Protein AF-A0A1J3EDT1-F1 (afdb_monomer)

Secondary structure (DSSP, 8-state):
-HHHHHHHHHHHHHTT--HHHHHHHHHHHHHHHHHHHHHHHHHHHHS-HHHHTS-TTHHHHTT---HHHHH-HHHHHHHHHHHHHHHHHHH--

Organism: Noccaea caerulescens (NCBI:txid107243)

Solven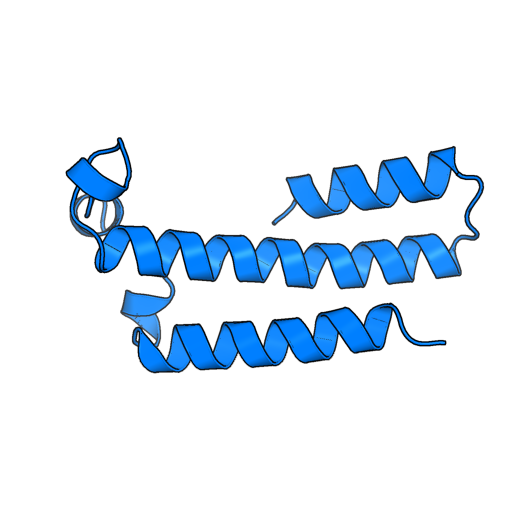t-accessible surface area (backbone atoms only — not comparable to full-atom values): 4939 Å² total; per-residue (Å²): 78,68,65,51,22,51,55,43,32,52,51,29,56,77,70,68,48,52,74,65,58,28,52,29,38,33,53,23,24,40,30,51,22,48,38,52,50,48,49,52,41,40,44,38,71,72,43,57,35,81,84,66,80,44,78,44,41,52,52,67,76,68,68,55,92,39,51,35,79,76,62,31,59,69,52,42,53,55,48,40,55,51,35,52,52,55,25,50,57,46,69,65,126

InterPro domains:
  IPR000092 Polyprenyl synthetase-like [PF00348] (6-82)
  IPR008949 Isoprenoid synthase domain superfamily [G3DSA:1.10.600.10] (4-93)
  IPR008949 Isoprenoid synthase domain superfamily [SSF48576] (6-91)
  IPR033749 Polyprenyl synthetase, conserved site [PS00444] (32-44)

Sequence (93 aa):
PAVPTAAAVIGGIMGGGSDEEIERLRSYARCIGLMFQVVDDVLDVTKSSEDLGKTAGKDLIAGKLTYPKVMGVEKSKKYTEKLNIEAREHLQE

pLDDT: mean 82.08, std 12.25, range [55.66, 94.44]

Structure (mmCIF, N/CA/C/O backbone):
data_AF-A0A1J3EDT1-F1
#
_entry.id   AF-A0A1J3EDT1-F1
#
loop_
_atom_site.group_PDB
_atom_site.id
_atom_site.type_symbol
_atom_site.label_atom_id
_atom_site.label_alt_id
_atom_site.label_comp_id
_atom_site.label_asym_id
_atom_site.label_entity_id
_atom_site.label_seq_id
_atom_site.pdbx_PDB_ins_code
_atom_site.Cartn_x
_atom_site.Cartn_y
_atom_site.Cartn_z
_atom_site.occupancy
_atom_site.B_iso_or_equiv
_atom_site.auth_seq_id
_atom_site.auth_comp_id
_atom_site.auth_asym_id
_atom_site.auth_atom_id
_atom_site.pdbx_PDB_model_num
ATOM 1 N N . PRO A 1 1 ? -5.609 -1.701 -4.513 1.00 60.59 1 PRO A N 1
ATOM 2 C CA . PRO A 1 1 ? -4.187 -1.500 -4.881 1.00 60.59 1 PRO A CA 1
ATOM 3 C C . PRO A 1 1 ? -3.855 -1.454 -6.393 1.00 60.59 1 PRO A C 1
ATOM 5 O O . PRO A 1 1 ? -2.795 -0.946 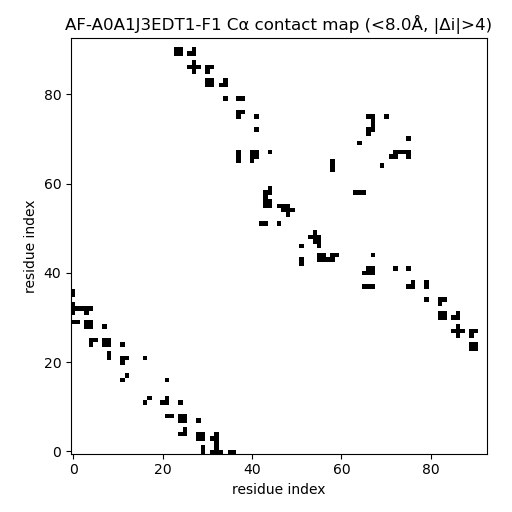-6.727 1.00 60.59 1 PRO A O 1
ATOM 8 N N . ALA A 1 2 ? -4.706 -1.949 -7.308 1.00 66.44 2 ALA A N 1
ATOM 9 C CA . ALA A 1 2 ? -4.340 -2.099 -8.727 1.00 66.44 2 ALA A CA 1
ATOM 10 C C . ALA A 1 2 ? -4.167 -0.776 -9.507 1.00 66.44 2 ALA A C 1
ATOM 12 O O . ALA A 1 2 ? -3.325 -0.702 -10.396 1.00 66.44 2 ALA A O 1
ATOM 13 N N . VAL A 1 3 ? -4.928 0.274 -9.170 1.00 71.56 3 VAL A N 1
ATOM 14 C CA . VAL A 1 3 ? -4.890 1.560 -9.897 1.00 71.56 3 VAL A CA 1
ATOM 15 C C . VAL A 1 3 ? -3.559 2.312 -9.705 1.00 71.56 3 VAL A C 1
ATOM 17 O O . VAL A 1 3 ? -2.960 2.676 -10.715 1.00 71.56 3 VAL A O 1
ATOM 20 N N . PRO A 1 4 ? -3.028 2.487 -8.473 1.00 73.31 4 PRO A N 1
ATOM 21 C CA . PRO A 1 4 ? -1.694 3.065 -8.271 1.00 73.31 4 PRO A CA 1
ATOM 22 C C . PRO A 1 4 ? -0.585 2.306 -9.008 1.00 73.31 4 PRO A C 1
ATOM 24 O O . PRO A 1 4 ? 0.280 2.921 -9.625 1.00 73.31 4 PRO A O 1
ATOM 27 N N . THR A 1 5 ? -0.641 0.969 -8.997 1.00 79.94 5 THR A N 1
ATOM 28 C CA . THR A 1 5 ? 0.326 0.122 -9.707 1.00 79.94 5 THR A CA 1
ATOM 29 C C . THR A 1 5 ? 0.264 0.323 -11.217 1.00 79.94 5 THR A C 1
ATOM 31 O O . THR A 1 5 ? 1.305 0.468 -11.849 1.00 79.94 5 THR A O 1
ATOM 34 N N . ALA A 1 6 ? -0.937 0.372 -11.799 1.00 80.81 6 ALA A N 1
ATOM 35 C CA . ALA A 1 6 ? -1.101 0.602 -13.230 1.00 80.81 6 ALA A CA 1
ATOM 36 C C . ALA A 1 6 ? -0.549 1.972 -13.653 1.00 80.81 6 ALA A C 1
ATOM 38 O O . ALA A 1 6 ? 0.201 2.049 -14.621 1.00 80.81 6 ALA A O 1
ATOM 39 N N . ALA A 1 7 ? -0.859 3.035 -12.903 1.00 86.62 7 ALA A N 1
ATOM 40 C CA . ALA A 1 7 ? -0.376 4.381 -13.206 1.00 86.62 7 ALA A CA 1
ATOM 41 C C . ALA A 1 7 ? 1.161 4.479 -13.165 1.00 86.62 7 ALA A C 1
ATOM 43 O O . ALA A 1 7 ? 1.762 5.017 -14.094 1.00 86.62 7 ALA A O 1
ATOM 44 N N . ALA A 1 8 ? 1.799 3.917 -12.131 1.00 85.00 8 ALA A N 1
ATOM 45 C CA . ALA A 1 8 ? 3.256 3.937 -11.992 1.00 85.00 8 ALA A CA 1
ATOM 46 C C . ALA A 1 8 ? 3.967 3.144 -13.103 1.00 85.00 8 ALA A C 1
ATOM 48 O O . ALA A 1 8 ? 4.938 3.627 -13.679 1.00 85.00 8 ALA A O 1
ATOM 49 N N . VAL A 1 9 ? 3.457 1.955 -13.446 1.00 89.06 9 VAL A N 1
ATOM 50 C CA . VAL A 1 9 ? 4.026 1.105 -14.506 1.00 89.06 9 VAL A CA 1
ATOM 51 C C . VAL A 1 9 ? 3.867 1.746 -15.885 1.00 89.06 9 VAL A C 1
ATOM 53 O O . VAL A 1 9 ? 4.823 1.769 -16.653 1.00 89.06 9 VAL A O 1
ATOM 56 N N . ILE A 1 10 ? 2.693 2.308 -16.197 1.00 90.25 10 ILE A N 1
ATOM 57 C CA . ILE A 1 10 ? 2.470 3.023 -17.466 1.00 90.25 10 ILE A CA 1
ATOM 58 C C . ILE A 1 10 ? 3.427 4.215 -17.575 1.00 90.25 10 ILE A C 1
ATOM 60 O O . ILE A 1 10 ? 4.036 4.407 -18.625 1.00 90.25 10 ILE A O 1
ATOM 64 N N . GLY A 1 11 ? 3.603 4.975 -16.488 1.00 90.38 11 GLY A N 1
ATOM 65 C CA . GLY A 1 11 ? 4.566 6.075 -16.432 1.00 90.38 11 GLY A CA 1
ATOM 66 C C . GLY A 1 11 ? 6.006 5.619 -16.684 1.00 90.38 11 GLY A C 1
ATOM 67 O O . GLY A 1 11 ? 6.695 6.234 -17.493 1.00 90.38 11 GLY A O 1
ATOM 68 N N . GLY A 1 12 ? 6.436 4.517 -16.058 1.00 90.19 12 GLY A N 1
ATOM 69 C CA . GLY A 1 12 ? 7.768 3.936 -16.267 1.00 90.19 12 GLY A CA 1
ATOM 70 C C . GLY A 1 12 ? 8.009 3.496 -17.714 1.00 90.19 12 GLY A C 1
ATOM 71 O O . GLY A 1 12 ? 9.029 3.846 -18.301 1.00 90.19 12 GLY A O 1
ATOM 72 N N . ILE A 1 13 ? 7.029 2.819 -18.322 1.00 92.06 13 ILE A N 1
ATOM 73 C CA . ILE A 1 13 ? 7.091 2.397 -19.731 1.00 92.06 13 ILE A CA 1
ATOM 74 C C . ILE A 1 13 ? 7.169 3.614 -20.660 1.00 92.06 13 ILE A C 1
ATOM 76 O O . ILE A 1 13 ? 8.016 3.666 -21.549 1.00 92.06 13 ILE A O 1
ATOM 80 N N . MET A 1 14 ? 6.307 4.616 -20.458 1.00 94.00 14 MET A N 1
ATOM 81 C CA . MET A 1 14 ? 6.304 5.829 -21.283 1.00 94.00 14 MET A CA 1
ATOM 82 C C . MET A 1 14 ? 7.583 6.660 -21.127 1.00 94.00 14 MET A C 1
ATOM 84 O O . MET A 1 14 ? 7.983 7.337 -22.072 1.00 94.00 14 MET A O 1
ATOM 88 N N . GLY A 1 15 ? 8.216 6.610 -19.954 1.00 93.44 15 GLY A N 1
ATOM 89 C CA . GLY A 1 15 ? 9.499 7.252 -19.678 1.00 93.44 15 GLY A CA 1
ATOM 90 C C . GLY A 1 15 ? 10.708 6.533 -20.281 1.00 93.44 15 GLY A C 1
ATOM 91 O O . GLY A 1 15 ? 11.816 7.046 -20.165 1.00 93.44 15 GLY A O 1
ATOM 92 N N . GLY A 1 16 ? 10.513 5.373 -20.920 1.00 93.25 16 GLY A N 1
ATOM 93 C CA . GLY A 1 16 ? 11.601 4.567 -21.473 1.00 93.25 16 GLY A CA 1
ATOM 94 C C . GLY A 1 16 ? 12.421 3.829 -20.413 1.00 93.25 16 GLY A C 1
ATOM 95 O O . GLY A 1 16 ? 13.581 3.517 -20.671 1.00 93.25 16 GLY A O 1
ATOM 96 N N . GLY A 1 17 ? 11.841 3.576 -19.235 1.00 92.50 17 GLY A N 1
ATOM 97 C CA . GLY A 1 17 ? 12.486 2.782 -18.194 1.00 92.50 17 GLY A CA 1
ATOM 98 C C . GLY A 1 17 ? 12.751 1.351 -18.658 1.00 92.50 17 GLY A C 1
ATOM 99 O O . GLY A 1 17 ? 11.994 0.779 -19.445 1.00 92.50 17 GLY A O 1
ATOM 100 N N . SER A 1 18 ? 13.834 0.776 -18.156 1.00 94.44 18 SER A N 1
ATOM 101 C CA . SER A 1 18 ? 14.155 -0.638 -18.313 1.00 94.44 18 SER A CA 1
ATOM 102 C C . SER A 1 18 ? 13.125 -1.532 -17.616 1.00 94.44 18 SER A C 1
ATOM 104 O O . SER A 1 18 ? 12.404 -1.104 -16.711 1.00 94.44 18 SER A O 1
ATOM 106 N N . ASP A 1 19 ? 13.085 -2.808 -18.003 1.00 92.38 19 ASP A N 1
ATOM 107 C CA . ASP A 1 19 ? 12.210 -3.799 -17.364 1.00 92.38 19 ASP A CA 1
ATOM 108 C C . ASP A 1 19 ? 12.464 -3.900 -15.849 1.00 92.38 19 ASP A C 1
ATOM 110 O O . ASP A 1 19 ? 11.524 -4.067 -15.070 1.00 92.38 19 ASP A O 1
ATOM 114 N N . GLU A 1 20 ? 13.720 -3.739 -15.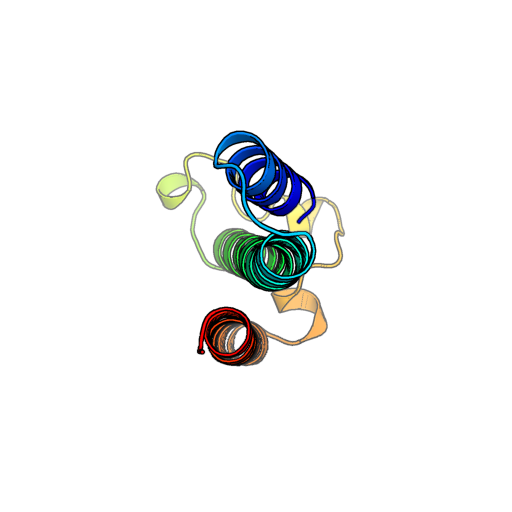422 1.00 92.94 20 GLU A N 1
ATOM 115 C CA . GLU A 1 20 ? 14.112 -3.732 -14.012 1.00 92.94 20 GLU A CA 1
ATOM 116 C C . GLU A 1 20 ? 13.545 -2.514 -13.272 1.00 92.94 20 GLU A C 1
ATOM 118 O O . GLU A 1 20 ? 12.882 -2.669 -12.245 1.00 92.94 20 GLU A O 1
ATOM 123 N N . GLU A 1 21 ? 13.696 -1.305 -13.820 1.00 92.44 21 GLU A N 1
ATOM 124 C CA . GLU A 1 21 ? 13.113 -0.087 -13.241 1.00 92.44 21 GLU A CA 1
ATOM 125 C C . GLU A 1 21 ? 11.580 -0.162 -13.179 1.00 92.44 21 GLU A C 1
ATOM 127 O O . GLU A 1 21 ? 10.970 0.227 -12.179 1.00 92.44 21 GLU A O 1
ATOM 132 N N . ILE A 1 22 ? 10.941 -0.707 -14.218 1.00 93.38 22 ILE A N 1
ATOM 133 C CA . ILE A 1 22 ? 9.487 -0.899 -14.261 1.00 93.38 22 ILE A CA 1
ATOM 134 C C . ILE A 1 22 ? 9.032 -1.877 -13.172 1.00 93.38 22 ILE A C 1
ATOM 136 O O . ILE A 1 22 ? 8.011 -1.636 -12.518 1.00 93.38 22 ILE A O 1
ATOM 140 N N . GLU A 1 23 ? 9.764 -2.966 -12.941 1.00 91.69 23 GLU A N 1
ATOM 141 C CA . GLU A 1 23 ? 9.405 -3.944 -11.912 1.00 91.69 23 GLU A CA 1
ATOM 142 C C . GLU A 1 23 ? 9.632 -3.407 -10.491 1.00 91.69 23 GLU A C 1
ATOM 144 O O . GLU A 1 23 ? 8.820 -3.642 -9.584 1.00 91.69 23 GLU A O 1
ATOM 149 N N . ARG A 1 24 ? 10.663 -2.578 -10.301 1.00 91.56 24 ARG A N 1
ATOM 150 C CA . ARG A 1 24 ? 10.876 -1.832 -9.053 1.00 91.56 24 ARG A CA 1
ATOM 151 C C . ARG A 1 24 ? 9.744 -0.839 -8.791 1.00 91.56 24 ARG A C 1
ATOM 153 O O . ARG A 1 24 ? 9.177 -0.828 -7.695 1.00 91.56 24 ARG A O 1
ATOM 160 N N . LEU A 1 25 ? 9.320 -0.086 -9.810 1.00 91.19 25 LEU A N 1
ATOM 161 C CA . LEU A 1 25 ? 8.155 0.805 -9.733 1.00 91.19 25 LEU A CA 1
ATOM 162 C C . LEU A 1 25 ? 6.859 0.042 -9.439 1.00 91.19 25 LEU A C 1
ATOM 164 O O . LEU A 1 25 ? 6.030 0.517 -8.657 1.00 91.19 25 LEU A O 1
ATOM 168 N N . ARG A 1 26 ? 6.676 -1.150 -10.019 1.00 91.94 26 ARG A N 1
ATOM 169 C CA . ARG A 1 26 ? 5.523 -2.017 -9.742 1.00 91.94 26 ARG A CA 1
ATOM 170 C C . ARG A 1 26 ? 5.473 -2.414 -8.268 1.00 91.94 26 ARG A C 1
ATOM 172 O O . ARG A 1 26 ? 4.413 -2.296 -7.646 1.00 91.94 26 ARG A O 1
ATOM 179 N N . SER A 1 27 ? 6.603 -2.859 -7.721 1.00 92.38 27 SER A N 1
ATOM 180 C CA . SER A 1 27 ? 6.729 -3.291 -6.325 1.00 92.38 27 SER A CA 1
ATOM 181 C C . SER A 1 27 ? 6.494 -2.127 -5.360 1.00 92.38 27 SER A C 1
ATOM 183 O O . SER A 1 27 ? 5.630 -2.212 -4.485 1.00 92.38 27 SER A O 1
ATOM 185 N N . TYR A 1 28 ? 7.131 -0.980 -5.616 1.00 92.81 28 TYR A N 1
ATOM 186 C CA . TYR A 1 28 ? 6.875 0.270 -4.898 1.00 92.81 28 TYR A CA 1
ATOM 187 C C . TYR A 1 28 ? 5.383 0.642 -4.894 1.00 92.81 28 TYR A C 1
ATOM 189 O O . TYR A 1 28 ? 4.768 0.821 -3.838 1.00 92.81 28 TYR A O 1
ATOM 197 N N . ALA A 1 29 ? 4.763 0.715 -6.074 1.00 90.50 29 ALA A N 1
ATOM 198 C CA . ALA A 1 29 ? 3.381 1.154 -6.214 1.00 90.50 29 ALA A CA 1
ATOM 199 C C . ALA A 1 29 ? 2.379 0.176 -5.584 1.00 90.50 29 ALA A C 1
ATOM 201 O O . ALA A 1 29 ? 1.296 0.587 -5.158 1.00 90.50 29 ALA A O 1
ATOM 202 N N . ARG A 1 30 ? 2.729 -1.112 -5.482 1.00 91.69 30 ARG A N 1
ATOM 203 C CA . ARG A 1 30 ? 1.940 -2.102 -4.742 1.00 91.69 30 ARG A CA 1
ATOM 204 C C . ARG A 1 30 ? 1.934 -1.802 -3.242 1.00 91.69 30 ARG A C 1
ATOM 206 O O . ARG A 1 30 ? 0.853 -1.816 -2.650 1.00 91.69 30 ARG A O 1
ATOM 213 N N . CYS A 1 31 ? 3.085 -1.471 -2.654 1.00 91.88 31 CYS A N 1
ATOM 214 C CA . CYS A 1 31 ? 3.176 -1.071 -1.247 1.00 91.88 31 CYS A CA 1
ATOM 215 C C . CYS A 1 31 ? 2.390 0.219 -0.981 1.00 91.88 31 CYS A C 1
ATOM 217 O O . CYS A 1 31 ? 1.578 0.260 -0.055 1.00 91.88 31 CYS A O 1
ATOM 219 N N . ILE A 1 32 ? 2.527 1.234 -1.846 1.00 90.06 32 ILE A N 1
ATOM 220 C CA . ILE A 1 32 ? 1.725 2.468 -1.761 1.00 90.06 32 ILE A CA 1
ATOM 221 C C . ILE A 1 32 ? 0.225 2.165 -1.848 1.00 90.06 32 ILE A C 1
ATOM 223 O O . ILE A 1 32 ? -0.563 2.632 -1.025 1.00 90.06 32 ILE A O 1
ATOM 227 N N . GLY A 1 33 ? -0.183 1.359 -2.830 1.00 90.12 33 GLY A N 1
ATOM 228 C CA . GLY A 1 33 ? -1.583 1.010 -3.035 1.00 90.12 33 GLY A CA 1
ATOM 229 C C . GLY A 1 33 ? -2.191 0.248 -1.859 1.00 90.12 33 GLY A C 1
ATOM 230 O O . GLY A 1 33 ? -3.383 0.402 -1.599 1.00 90.12 33 GLY A O 1
ATOM 231 N N . LEU A 1 34 ? -1.391 -0.552 -1.152 1.00 89.94 34 LEU A N 1
ATOM 232 C CA . LEU A 1 34 ? -1.818 -1.253 0.053 1.00 89.94 34 LEU A CA 1
ATOM 233 C C . LEU A 1 34 ? -1.911 -0.307 1.255 1.00 89.94 34 LEU A C 1
ATOM 235 O O . LEU A 1 34 ? -2.915 -0.327 1.962 1.00 89.94 34 LEU A O 1
ATOM 239 N N . MET A 1 35 ? -0.926 0.577 1.443 1.00 90.44 35 MET A N 1
ATOM 240 C CA . MET A 1 35 ? -0.979 1.605 2.487 1.00 90.44 35 MET A CA 1
ATOM 241 C C . MET A 1 35 ? -2.214 2.488 2.355 1.00 90.44 35 MET A C 1
ATOM 243 O O . MET A 1 35 ? -2.887 2.739 3.350 1.00 90.44 35 MET A O 1
ATOM 247 N N . PHE A 1 36 ? -2.550 2.910 1.134 1.00 88.75 36 PHE A N 1
ATOM 248 C CA . PHE A 1 36 ? -3.735 3.727 0.888 1.00 88.75 36 PHE A CA 1
ATOM 249 C C . PHE A 1 36 ? -5.021 3.029 1.350 1.00 88.75 36 PHE A C 1
ATOM 251 O O . PHE A 1 36 ? -5.868 3.660 1.973 1.00 88.75 36 PHE A O 1
ATOM 258 N N . GLN A 1 37 ? -5.143 1.717 1.112 1.00 87.56 37 GLN A N 1
ATOM 259 C CA . GLN A 1 37 ? -6.293 0.936 1.580 1.00 87.56 37 GLN A CA 1
ATOM 260 C C . GLN A 1 37 ? -6.344 0.849 3.106 1.00 87.56 37 GLN A C 1
ATOM 262 O O . GLN A 1 37 ? -7.398 1.059 3.692 1.00 87.56 37 GLN A O 1
ATOM 267 N N . VAL A 1 38 ? -5.209 0.584 3.757 1.00 88.69 38 VAL A N 1
ATOM 268 C CA . VAL A 1 38 ? -5.153 0.501 5.224 1.00 88.69 38 VAL A CA 1
ATOM 269 C C . VAL A 1 38 ? -5.509 1.848 5.860 1.00 88.69 38 VAL A C 1
ATOM 271 O O . VAL A 1 38 ? -6.223 1.886 6.859 1.00 88.69 38 VAL A O 1
ATOM 274 N N . VAL A 1 39 ? -5.038 2.959 5.285 1.00 87.38 39 VAL A N 1
ATOM 275 C CA . VAL A 1 39 ? -5.360 4.307 5.767 1.00 87.38 39 VAL A CA 1
ATOM 276 C C . VAL A 1 39 ? -6.835 4.646 5.543 1.00 87.38 39 VAL A C 1
ATOM 278 O O . VAL A 1 39 ? -7.455 5.144 6.478 1.00 87.38 39 VAL A O 1
ATOM 281 N N . ASP A 1 40 ? -7.417 4.357 4.371 1.00 86.12 40 ASP A N 1
ATOM 282 C CA . ASP A 1 40 ? -8.853 4.591 4.117 1.00 86.12 40 ASP A CA 1
ATOM 283 C C . ASP A 1 40 ? -9.729 3.777 5.082 1.00 86.12 40 ASP A C 1
ATOM 285 O O . ASP A 1 40 ? -10.634 4.337 5.693 1.00 86.12 40 ASP A O 1
ATOM 289 N N . ASP A 1 41 ? -9.384 2.511 5.333 1.00 85.81 41 ASP A N 1
ATOM 290 C CA . ASP A 1 41 ? -10.071 1.666 6.316 1.00 85.81 41 ASP A CA 1
ATOM 291 C C . ASP A 1 41 ? -9.973 2.236 7.746 1.00 85.81 41 ASP A C 1
ATOM 293 O O . ASP A 1 41 ? -10.951 2.237 8.496 1.00 85.81 41 ASP A O 1
ATOM 297 N N . VAL A 1 42 ? -8.790 2.714 8.163 1.00 84.69 42 VAL A N 1
ATOM 298 C CA . VAL A 1 42 ? -8.603 3.360 9.477 1.00 84.69 42 VAL A CA 1
ATOM 299 C C . VAL A 1 42 ? -9.441 4.629 9.570 1.00 84.69 42 VAL A C 1
ATOM 301 O O . VAL A 1 42 ? -10.075 4.868 10.598 1.00 84.69 42 VAL A O 1
ATOM 304 N N . LEU A 1 43 ? -9.448 5.443 8.518 1.00 82.44 43 LEU A N 1
ATOM 305 C CA . LEU A 1 43 ? -10.205 6.684 8.474 1.00 82.44 43 LEU A CA 1
ATOM 306 C C . LEU A 1 43 ? -11.716 6.422 8.522 1.00 82.44 43 LEU A C 1
ATOM 308 O O . LEU A 1 43 ? -12.388 7.077 9.314 1.00 82.44 43 LEU A O 1
ATOM 312 N N . ASP A 1 44 ? -12.231 5.431 7.786 1.00 80.12 44 ASP A N 1
ATOM 313 C CA . ASP A 1 44 ? -13.661 5.069 7.770 1.00 80.12 44 ASP A CA 1
ATOM 314 C C . ASP A 1 44 ? -14.186 4.623 9.146 1.00 80.12 44 ASP A C 1
ATOM 316 O O . ASP A 1 44 ? -15.358 4.826 9.466 1.00 80.12 44 ASP A O 1
ATOM 320 N N . VAL A 1 45 ? -13.306 4.044 9.974 1.00 75.81 45 VAL A N 1
ATOM 321 C CA . VAL A 1 45 ? -13.633 3.556 11.324 1.00 75.81 45 VAL A CA 1
ATOM 322 C C . VAL A 1 45 ? -13.407 4.613 12.411 1.00 75.81 45 VAL A C 1
ATOM 324 O O . VAL A 1 45 ? -14.033 4.536 13.465 1.00 75.81 45 VAL A O 1
ATOM 327 N N . THR A 1 46 ? -12.506 5.579 12.203 1.00 71.56 46 THR A N 1
ATOM 328 C CA . THR A 1 46 ? -12.081 6.512 13.269 1.00 71.56 46 THR A CA 1
ATOM 329 C C . THR A 1 46 ? -12.589 7.940 13.118 1.00 71.56 46 THR A C 1
ATOM 331 O O . THR A 1 46 ? -12.643 8.649 14.122 1.00 71.56 46 THR A O 1
ATOM 334 N N . LYS A 1 47 ? -12.952 8.385 11.910 1.00 66.50 47 LYS A N 1
ATOM 335 C CA . LYS A 1 47 ? -13.426 9.754 11.672 1.00 66.50 47 LYS A CA 1
ATOM 336 C C . LYS A 1 47 ? -14.944 9.824 11.547 1.00 66.50 47 LYS A C 1
ATOM 338 O O . LYS A 1 47 ? -15.588 8.867 11.128 1.00 66.50 47 LYS A O 1
ATOM 343 N N . SER A 1 48 ? -15.513 10.973 11.909 1.00 60.53 48 SER A N 1
ATOM 344 C CA . SER A 1 48 ? -16.935 11.251 11.712 1.00 60.53 48 SER A CA 1
ATOM 345 C C . SER A 1 48 ? -17.241 11.486 10.227 1.00 60.53 48 SER A C 1
ATOM 347 O O . SER A 1 48 ? -16.366 11.836 9.432 1.00 60.53 48 SER A O 1
ATOM 349 N N . SER A 1 49 ? -18.508 11.312 9.841 1.00 60.03 49 SER A N 1
ATOM 350 C CA . SER A 1 49 ? -18.967 11.523 8.458 1.00 60.03 49 SER A CA 1
ATOM 351 C C . SER A 1 49 ? -18.694 12.941 7.938 1.00 60.03 49 SER A C 1
ATOM 353 O O . SER A 1 49 ? -18.547 13.150 6.735 1.00 60.03 49 SER A O 1
ATOM 355 N N . GLU A 1 50 ? -18.628 13.912 8.850 1.00 59.56 50 GLU A N 1
ATOM 356 C CA . GLU A 1 50 ? -18.391 15.330 8.569 1.00 59.56 50 GLU A CA 1
ATOM 357 C C . GLU A 1 50 ? -16.945 15.584 8.118 1.00 59.56 50 GLU A C 1
ATOM 359 O O . GLU A 1 50 ? -16.731 16.311 7.151 1.00 59.56 50 GLU A O 1
ATOM 364 N N . ASP A 1 51 ? -15.964 14.910 8.727 1.00 60.91 51 ASP A N 1
ATOM 365 C CA . ASP A 1 51 ? -14.544 15.043 8.368 1.00 60.91 51 ASP A CA 1
ATOM 366 C C . ASP A 1 51 ? -14.171 14.318 7.066 1.00 60.91 51 A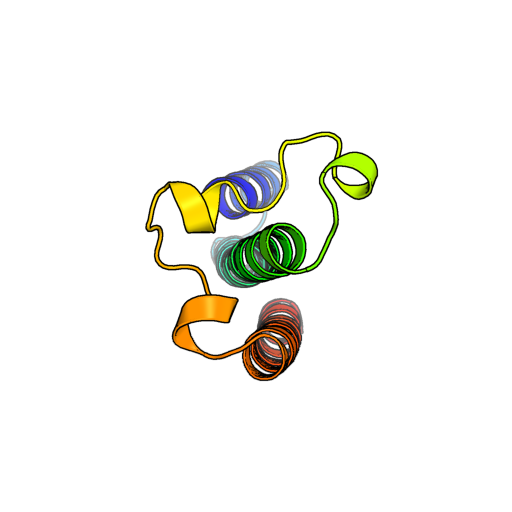SP A C 1
ATOM 368 O O . ASP A 1 51 ? -13.147 14.616 6.448 1.00 60.91 51 ASP A O 1
ATOM 372 N N . LEU A 1 52 ? -14.961 13.315 6.672 1.00 59.47 52 LEU A N 1
ATOM 373 C CA . LEU A 1 52 ? -14.699 12.481 5.497 1.00 59.47 52 LEU A CA 1
ATOM 374 C C . LEU A 1 52 ? -15.467 12.927 4.248 1.00 59.47 52 LEU A C 1
ATOM 376 O O . LEU A 1 52 ? -15.175 12.438 3.157 1.00 59.47 52 LEU A O 1
ATOM 380 N N . GLY A 1 53 ? -16.474 13.797 4.388 1.00 59.69 53 GLY A N 1
ATOM 381 C CA . GLY A 1 53 ? -17.376 14.168 3.291 1.00 59.69 53 GLY A CA 1
ATOM 382 C C . GLY A 1 53 ? -18.223 13.000 2.750 1.00 59.69 53 GLY A C 1
ATOM 383 O O . GLY A 1 53 ? -18.862 13.131 1.707 1.00 59.69 53 GLY A O 1
ATOM 384 N N . LYS A 1 54 ? -18.230 11.850 3.443 1.00 61.09 54 LYS A N 1
ATOM 385 C CA . LYS A 1 54 ? -18.991 10.621 3.149 1.00 61.09 54 LYS A CA 1
ATOM 386 C C . LYS A 1 54 ? -19.514 10.024 4.460 1.00 61.09 54 LYS A C 1
ATOM 388 O O . LYS A 1 54 ? -18.961 10.292 5.517 1.00 61.09 54 LYS A O 1
ATOM 393 N N . THR A 1 55 ? -20.562 9.197 4.410 1.00 59.22 55 THR A N 1
ATOM 394 C CA . THR A 1 55 ? -21.076 8.483 5.597 1.00 59.22 55 THR A CA 1
ATOM 395 C C . THR A 1 55 ? -19.982 7.591 6.198 1.00 59.22 55 THR A C 1
ATOM 397 O O . THR A 1 55 ? -19.604 6.604 5.568 1.00 59.22 55 THR A O 1
ATOM 400 N N . ALA A 1 56 ? -19.488 7.937 7.387 1.00 59.75 56 ALA A N 1
ATOM 401 C CA . ALA A 1 56 ? -18.531 7.143 8.150 1.00 59.75 56 ALA A CA 1
ATOM 402 C C . ALA A 1 56 ? -19.172 5.850 8.673 1.00 59.75 56 ALA A C 1
ATOM 404 O O . ALA A 1 56 ? -20.388 5.786 8.880 1.00 59.75 56 ALA A O 1
ATOM 405 N N . GLY A 1 57 ? -18.365 4.807 8.883 1.00 59.84 57 GLY A N 1
ATOM 406 C CA . GLY A 1 57 ? -18.841 3.510 9.368 1.00 59.84 57 GLY A CA 1
ATOM 407 C C . GLY A 1 57 ? -19.653 2.710 8.345 1.00 59.84 57 GLY A C 1
ATOM 408 O O . GLY A 1 57 ? -20.302 1.725 8.713 1.00 59.84 57 GLY A O 1
ATOM 409 N N . LYS A 1 58 ? -19.615 3.083 7.059 1.00 65.56 58 LYS A N 1
ATOM 410 C CA . LYS A 1 58 ? -20.260 2.308 5.988 1.00 65.56 58 LYS A CA 1
ATOM 411 C C . LYS A 1 58 ? -19.729 0.880 5.939 1.00 65.56 58 LYS A C 1
ATOM 413 O O . LYS A 1 58 ? -20.519 -0.041 5.745 1.00 65.56 58 LYS A O 1
ATOM 418 N N . ASP A 1 59 ? -18.436 0.682 6.186 1.00 63.81 59 ASP A N 1
ATOM 419 C CA . ASP A 1 59 ? -17.840 -0.652 6.154 1.00 63.81 59 ASP A CA 1
ATOM 420 C C . ASP A 1 59 ? -18.234 -1.515 7.370 1.00 63.81 59 ASP A C 1
ATOM 422 O O . ASP A 1 59 ? -18.337 -2.740 7.249 1.00 63.81 59 ASP A O 1
ATOM 426 N N . LEU A 1 60 ? -18.549 -0.896 8.518 1.00 60.22 60 LEU A N 1
ATOM 427 C CA . LEU A 1 60 ? -19.128 -1.592 9.676 1.00 60.22 60 LEU A CA 1
ATOM 428 C C . LEU A 1 60 ? -20.561 -2.050 9.386 1.00 60.22 60 LEU A C 1
ATOM 430 O O . LEU A 1 60 ? -20.898 -3.203 9.656 1.00 60.22 60 LEU A O 1
ATOM 434 N N . ILE A 1 61 ? -21.373 -1.175 8.784 1.00 59.44 61 ILE A N 1
ATOM 435 C CA . ILE A 1 61 ? -22.762 -1.467 8.398 1.00 59.44 61 ILE A CA 1
ATOM 436 C C . ILE A 1 61 ? -22.811 -2.534 7.293 1.00 59.44 61 ILE A C 1
ATOM 438 O O . ILE A 1 61 ? -23.667 -3.414 7.320 1.00 59.44 61 ILE A O 1
ATOM 442 N N . ALA A 1 62 ? -21.864 -2.506 6.352 1.00 62.00 62 ALA A N 1
ATOM 443 C CA . ALA A 1 62 ? -21.760 -3.474 5.260 1.00 62.00 62 ALA A CA 1
ATOM 444 C C . ALA A 1 62 ? -21.125 -4.819 5.673 1.00 62.00 62 ALA A C 1
ATOM 446 O O . ALA A 1 62 ? -20.955 -5.700 4.832 1.00 62.00 62 ALA A O 1
ATOM 447 N N . GLY A 1 63 ? -20.735 -4.990 6.943 1.00 60.81 63 GLY A N 1
ATOM 448 C CA . GLY A 1 63 ? -20.132 -6.232 7.438 1.00 60.81 63 GLY A CA 1
ATOM 449 C C . GLY A 1 63 ? -18.753 -6.542 6.848 1.00 60.81 63 GLY A C 1
ATOM 450 O O . GLY A 1 63 ? -18.255 -7.659 7.001 1.00 60.81 63 GLY A O 1
ATOM 451 N N . LYS A 1 64 ? -18.106 -5.566 6.212 1.00 71.69 64 LYS A N 1
ATOM 452 C CA . LYS A 1 64 ? -16.847 -5.748 5.490 1.00 71.69 64 LYS A CA 1
ATOM 453 C C . LYS A 1 64 ? -15.712 -6.102 6.459 1.00 71.69 64 LYS A C 1
ATOM 455 O O . LYS A 1 64 ? -15.727 -5.738 7.642 1.00 71.69 64 LYS A O 1
ATOM 460 N N . LEU A 1 65 ? -14.736 -6.862 5.971 1.00 75.31 65 LEU A N 1
ATOM 461 C CA . LEU A 1 65 ? -13.496 -7.141 6.694 1.00 75.31 65 LEU A CA 1
ATOM 462 C C . LEU A 1 65 ? -12.492 -6.039 6.354 1.00 75.31 65 LEU A C 1
ATOM 464 O O . LEU A 1 65 ? -11.931 -6.039 5.264 1.00 75.31 65 LEU A O 1
ATOM 468 N N . THR A 1 66 ? -12.305 -5.099 7.280 1.00 79.81 66 THR A N 1
ATOM 469 C CA . THR A 1 66 ? -11.337 -3.999 7.164 1.00 79.81 66 THR A CA 1
ATOM 470 C C . THR A 1 66 ? -10.111 -4.262 8.033 1.00 79.81 66 THR A C 1
ATOM 472 O O . THR A 1 66 ? -10.183 -5.004 9.021 1.00 79.81 66 THR A O 1
ATOM 475 N N . TYR A 1 67 ? -8.980 -3.637 7.708 1.00 83.12 67 TYR A N 1
ATOM 476 C CA . TYR A 1 67 ? -7.740 -3.801 8.479 1.00 83.12 67 TYR A CA 1
ATOM 477 C C . TYR A 1 67 ? -7.917 -3.505 9.982 1.00 83.12 67 TYR A C 1
ATOM 479 O O . TYR A 1 67 ? -7.608 -4.385 10.795 1.00 83.12 67 TYR A O 1
ATOM 487 N N . PRO A 1 68 ? -8.510 -2.368 10.403 1.00 83.25 68 PRO A N 1
ATOM 488 C CA . PRO A 1 68 ? -8.748 -2.084 11.817 1.00 83.25 68 PRO A CA 1
ATOM 489 C C . PRO A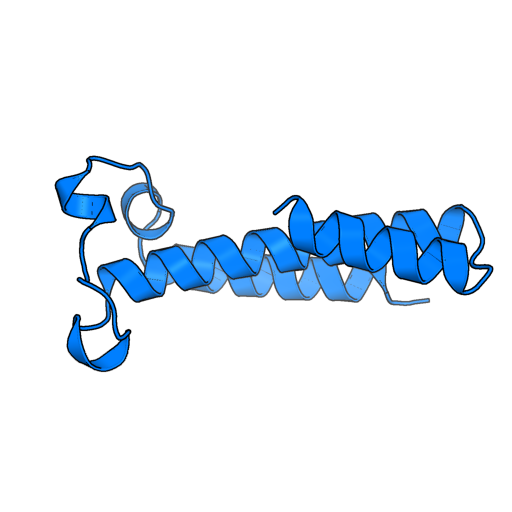 1 68 ? -9.603 -3.134 12.524 1.00 83.25 68 PRO A C 1
ATOM 491 O O . PRO A 1 68 ? -9.369 -3.407 13.698 1.00 83.25 68 PRO A O 1
ATOM 494 N N . LYS A 1 69 ? -10.566 -3.746 11.826 1.00 80.94 69 LYS A N 1
ATOM 495 C CA . LYS A 1 69 ? -11.440 -4.781 12.389 1.00 80.94 69 LYS A CA 1
ATOM 496 C C . LYS A 1 69 ? -10.700 -6.101 12.618 1.00 80.94 69 LYS A C 1
ATOM 498 O O . LYS A 1 69 ? -10.989 -6.794 13.586 1.00 80.94 69 LYS A O 1
ATOM 503 N N . VAL A 1 70 ? -9.747 -6.442 11.749 1.00 84.00 70 VAL A N 1
ATOM 504 C CA . VAL A 1 70 ? -8.987 -7.701 11.828 1.00 84.00 70 VAL A CA 1
ATOM 505 C C . VAL A 1 70 ? -7.806 -7.599 12.793 1.00 84.00 70 VAL A C 1
ATOM 507 O O . VAL A 1 70 ? -7.568 -8.517 13.574 1.00 84.00 70 VAL A O 1
ATOM 510 N N . MET A 1 71 ? -7.048 -6.500 12.752 1.00 85.56 71 MET A N 1
ATOM 511 C CA . MET A 1 71 ? -5.790 -6.381 13.503 1.00 85.56 71 MET A CA 1
ATOM 512 C C . MET A 1 71 ? -5.775 -5.258 14.547 1.00 85.56 71 MET A C 1
ATOM 514 O O . MET A 1 71 ? -4.851 -5.198 15.358 1.00 85.56 71 MET A O 1
ATOM 518 N N . GLY A 1 72 ? -6.788 -4.394 14.572 1.00 86.50 72 GLY A N 1
ATOM 519 C CA . GLY A 1 72 ? -6.828 -3.203 15.418 1.00 86.50 72 GLY A CA 1
ATOM 520 C C . GLY A 1 72 ? -6.170 -1.988 14.759 1.00 86.50 72 GLY A C 1
ATOM 521 O O . GLY A 1 72 ? -5.271 -2.110 13.920 1.00 86.50 72 GLY A O 1
ATOM 522 N N . VAL A 1 73 ? -6.607 -0.790 15.162 1.00 85.62 73 VAL A N 1
ATOM 523 C CA . VAL A 1 73 ? -6.140 0.494 14.602 1.00 85.62 73 VAL A CA 1
ATOM 524 C C . VAL A 1 73 ? -4.631 0.675 14.780 1.00 85.62 73 VAL A C 1
ATOM 526 O O . VAL A 1 73 ? -3.939 1.022 13.826 1.00 85.62 73 VAL A O 1
ATOM 529 N N . GLU A 1 74 ? -4.084 0.393 15.966 1.00 87.75 74 GLU A N 1
ATOM 530 C CA . GLU A 1 74 ? -2.642 0.551 16.201 1.00 87.75 74 GLU A CA 1
ATOM 531 C C . GLU A 1 74 ? -1.789 -0.384 15.342 1.00 87.75 74 GLU A C 1
ATOM 533 O O . GLU A 1 74 ? -0.783 0.042 14.774 1.00 87.75 74 GLU A O 1
ATOM 538 N N . LYS A 1 75 ? -2.183 -1.657 15.207 1.00 89.06 75 LYS A N 1
ATOM 539 C CA . LYS A 1 75 ? -1.442 -2.594 14.352 1.00 89.06 75 LYS A CA 1
ATOM 540 C C . LYS A 1 75 ? -1.577 -2.224 12.877 1.00 89.06 75 LYS A C 1
ATOM 542 O O . LYS A 1 75 ? -0.617 -2.413 12.140 1.00 89.06 75 LYS A O 1
ATOM 547 N N . SER A 1 76 ? -2.713 -1.655 12.470 1.00 89.25 76 SER A N 1
ATOM 548 C CA . SER A 1 76 ? -2.913 -1.129 11.113 1.00 89.25 76 SER A CA 1
ATOM 549 C C . SER A 1 76 ? -1.947 0.027 10.823 1.00 89.25 76 SER A C 1
ATOM 551 O O . SER A 1 76 ? -1.287 0.025 9.789 1.00 89.25 76 SER A O 1
ATOM 553 N N . LYS A 1 77 ? -1.755 0.952 11.777 1.00 88.06 77 LYS A N 1
ATOM 554 C CA . LYS A 1 77 ? -0.746 2.025 11.669 1.00 88.06 77 LYS A CA 1
ATOM 555 C C . LYS A 1 77 ? 0.684 1.475 11.587 1.00 88.06 77 LYS A C 1
ATOM 557 O O . LYS A 1 77 ? 1.425 1.818 10.669 1.00 88.06 77 LYS A O 1
ATOM 562 N N . LYS A 1 78 ? 1.058 0.540 12.466 1.00 92.00 78 LYS A N 1
ATOM 563 C CA . LYS A 1 78 ? 2.375 -0.126 12.390 1.00 92.00 78 LYS A CA 1
ATOM 564 C C . LYS A 1 78 ? 2.575 -0.870 11.068 1.00 92.0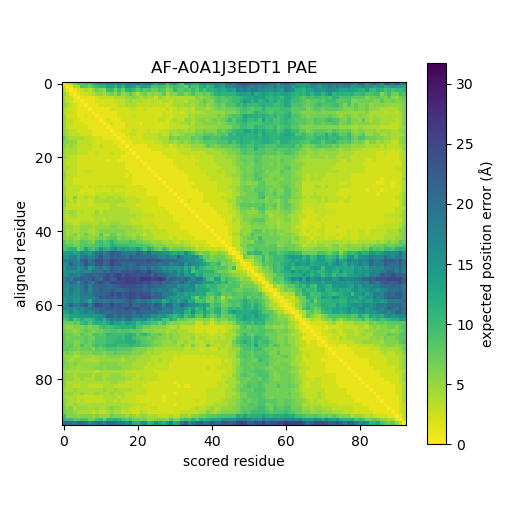0 78 LYS A C 1
ATOM 566 O O . LYS A 1 78 ? 3.688 -0.948 10.560 1.00 92.00 78 LYS A O 1
ATOM 571 N N . TYR A 1 79 ? 1.509 -1.432 10.501 1.00 92.06 79 TYR A N 1
ATOM 572 C CA . TYR A 1 79 ? 1.573 -2.089 9.201 1.00 92.06 79 TYR A CA 1
ATOM 573 C C . TYR A 1 79 ? 1.832 -1.088 8.070 1.00 92.06 79 TYR A C 1
ATOM 575 O O . TYR A 1 79 ? 2.673 -1.360 7.218 1.00 92.06 79 TYR A O 1
ATOM 583 N N . THR A 1 80 ? 1.216 0.099 8.106 1.00 92.06 80 THR A N 1
ATOM 584 C CA . THR A 1 80 ? 1.546 1.169 7.148 1.00 92.06 80 THR A CA 1
ATOM 585 C C . THR A 1 80 ? 2.996 1.636 7.262 1.00 92.06 80 THR A C 1
ATOM 587 O O . THR A 1 80 ? 3.641 1.845 6.242 1.00 92.06 80 THR A O 1
ATOM 590 N N . GLU A 1 81 ? 3.559 1.721 8.470 1.00 92.44 81 GLU A N 1
ATOM 591 C CA . GLU A 1 81 ? 4.980 2.057 8.648 1.00 92.44 81 GLU A CA 1
ATOM 592 C C . GLU A 1 81 ? 5.904 1.005 8.022 1.00 92.44 81 GLU A C 1
ATOM 594 O O . GLU A 1 81 ? 6.863 1.361 7.340 1.00 92.44 81 GLU A O 1
ATOM 599 N N . LYS A 1 82 ? 5.590 -0.286 8.190 1.00 93.94 82 LYS A N 1
ATOM 600 C CA . LYS A 1 82 ? 6.340 -1.377 7.547 1.00 93.94 82 LYS A CA 1
ATOM 601 C C . LYS A 1 82 ? 6.294 -1.285 6.025 1.00 93.94 82 LYS A C 1
ATOM 603 O O . LYS A 1 82 ? 7.338 -1.343 5.387 1.00 93.94 82 LYS A O 1
ATOM 608 N N . LEU A 1 83 ? 5.102 -1.086 5.462 1.00 93.00 83 LEU A N 1
ATOM 609 C CA . LEU A 1 83 ? 4.926 -0.935 4.017 1.00 93.00 83 LEU A C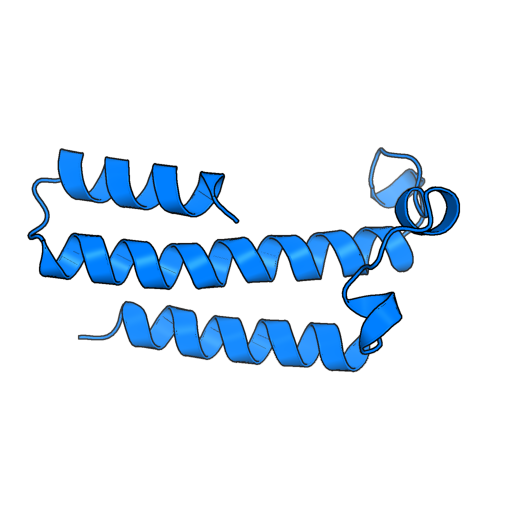A 1
ATOM 610 C C . LEU A 1 83 ? 5.654 0.297 3.468 1.00 93.00 83 LEU A C 1
ATOM 612 O O . LEU A 1 83 ? 6.104 0.279 2.329 1.00 93.00 83 LEU A O 1
ATOM 616 N N . ASN A 1 84 ? 5.789 1.360 4.265 1.00 92.25 84 ASN A N 1
ATOM 617 C CA . ASN A 1 84 ? 6.548 2.545 3.878 1.00 92.25 84 ASN A CA 1
ATOM 618 C C . ASN A 1 84 ? 8.056 2.262 3.805 1.00 92.25 84 ASN A C 1
ATOM 620 O O . ASN A 1 84 ? 8.726 2.754 2.902 1.00 92.25 84 ASN A O 1
ATOM 624 N N . ILE A 1 85 ? 8.593 1.466 4.735 1.00 94.12 85 ILE A N 1
ATOM 625 C CA . ILE A 1 85 ? 9.997 1.031 4.691 1.00 94.12 85 ILE A CA 1
ATOM 626 C C . ILE A 1 85 ? 10.230 0.169 3.443 1.00 94.12 85 ILE A C 1
ATOM 628 O O . ILE A 1 85 ? 11.081 0.513 2.629 1.00 94.12 85 ILE A O 1
ATOM 632 N N . GLU A 1 86 ? 9.401 -0.857 3.237 1.00 93.56 86 GLU A N 1
ATOM 633 C CA . GLU A 1 86 ? 9.474 -1.765 2.079 1.00 93.56 86 GLU A CA 1
ATOM 634 C C . GLU A 1 86 ? 9.346 -1.009 0.743 1.00 93.56 86 GLU A C 1
ATOM 636 O O . GLU A 1 86 ? 10.110 -1.228 -0.194 1.00 93.56 86 GLU A O 1
ATOM 641 N N . ALA A 1 87 ? 8.433 -0.034 0.662 1.00 92.50 87 ALA A N 1
ATOM 642 C CA . ALA A 1 87 ? 8.301 0.823 -0.514 1.00 92.50 87 ALA A CA 1
ATOM 643 C C . ALA A 1 87 ? 9.606 1.577 -0.823 1.00 92.50 87 ALA A C 1
ATOM 645 O O . ALA A 1 87 ? 10.015 1.665 -1.979 1.00 92.50 87 ALA A O 1
ATOM 646 N N . ARG A 1 88 ? 10.274 2.128 0.195 1.00 92.19 88 ARG A N 1
ATOM 647 C CA . ARG A 1 88 ? 11.523 2.878 0.003 1.00 92.19 88 ARG A CA 1
ATOM 648 C C . ARG A 1 88 ? 12.669 1.976 -0.433 1.00 92.19 88 ARG A C 1
ATOM 650 O O . ARG A 1 88 ? 13.441 2.397 -1.285 1.00 92.19 88 ARG A O 1
ATOM 657 N N . GLU A 1 89 ? 12.749 0.759 0.093 1.00 93.75 89 GLU A N 1
ATOM 658 C CA . GLU A 1 89 ? 13.750 -0.233 -0.318 1.00 93.75 89 GLU A CA 1
ATOM 659 C C . GLU A 1 89 ? 13.628 -0.569 -1.812 1.00 93.75 89 GLU A C 1
ATOM 661 O O . GLU A 1 89 ? 14.633 -0.649 -2.514 1.00 93.75 89 GLU A O 1
ATOM 666 N N . HIS A 1 90 ? 12.40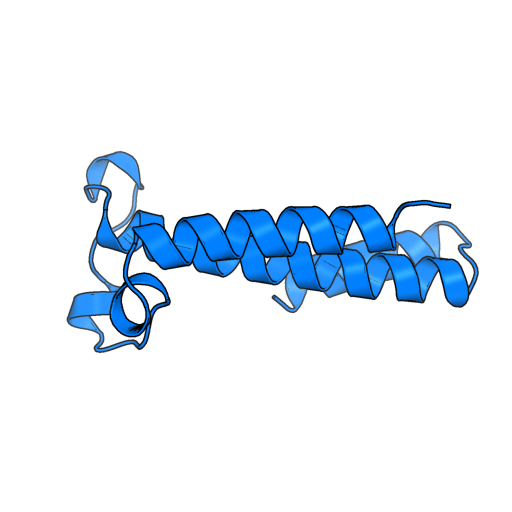4 -0.654 -2.347 1.00 90.25 90 HIS A N 1
ATOM 667 C CA . HIS A 1 90 ? 12.201 -0.876 -3.783 1.00 90.25 90 HIS A CA 1
ATOM 668 C C . HIS A 1 90 ? 12.728 0.254 -4.677 1.00 90.25 90 HIS A C 1
ATOM 670 O O . HIS A 1 90 ? 13.010 -0.010 -5.8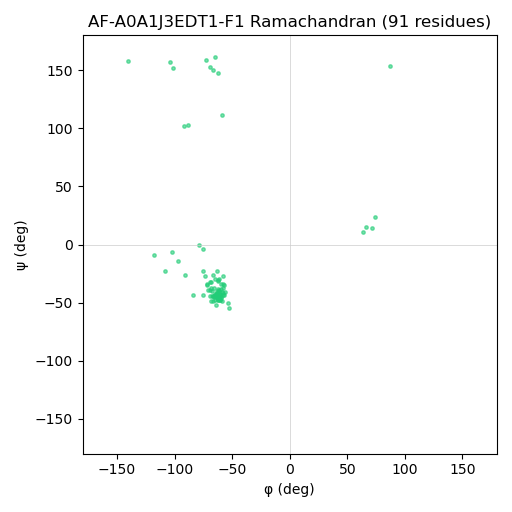42 1.00 90.25 90 HIS A O 1
ATOM 676 N N . LEU A 1 91 ? 12.880 1.476 -4.157 1.00 84.44 91 LEU A N 1
ATOM 677 C CA . LEU A 1 91 ? 13.369 2.642 -4.905 1.00 84.44 91 LEU A CA 1
ATOM 678 C C . LEU A 1 91 ? 14.840 2.990 -4.629 1.00 84.44 91 LEU A C 1
ATOM 680 O O . LEU A 1 91 ? 15.363 3.904 -5.258 1.00 84.44 91 LEU A O 1
ATOM 684 N N . GLN A 1 92 ? 15.493 2.328 -3.674 1.00 81.19 92 GLN A N 1
ATOM 685 C CA . GLN A 1 92 ? 16.885 2.608 -3.325 1.00 81.19 92 GLN A CA 1
ATOM 686 C C . GLN A 1 92 ? 17.839 1.726 -4.133 1.00 81.19 92 GLN A C 1
ATOM 688 O O . GLN A 1 92 ? 17.993 0.547 -3.832 1.00 81.19 92 GLN A O 1
ATOM 693 N N . GLU A 1 93 ? 18.451 2.302 -5.168 1.00 55.66 93 GLU A N 1
ATOM 694 C CA . GLU A 1 93 ? 19.821 2.017 -5.638 1.00 55.66 93 GLU A CA 1
ATOM 695 C C . GLU A 1 93 ? 20.550 3.346 -5.844 1.00 55.66 93 GLU A C 1
ATOM 697 O O . GLU A 1 93 ? 19.924 4.269 -6.414 1.00 55.66 93 GLU A O 1
#

Nearest PDB structures (foldseek):
  3krf-assembly1_D  TM=9.520E-01  e=4.021E-06  Mentha x piperita
  1rqj-assembly1_A  TM=9.127E-01  e=8.918E-04  Escherichia coli
  3aqb-assembly2_D  TM=9.006E-01  e=1.312E-03  Micrococcus luteus
  4lfg-assembly1_B  TM=9.326E-01  e=4.174E-03  Streptococcus uberis 0140J
  4llt-assembly1_B  TM=9.427E-01  e=4.924E-03  Roseobacter denitrificans OCh 114

Foldseek 3Di:
DVPQLVVQLVVCVVVVHDPLLSVLSNQLSVLVVVLVQLVVLLCLAPDCCVVVVHHRCPCVVVVHDHPCNPPNNVVSVVSNVVSVVSSVVSVDD

Mean predicted aligned error: 6.97 Å

Radius of gyration: 15.78 Å; Cα contacts (8 Å, |Δi|>4): 102; chains: 1; bounding box: 43×23×38 Å